Protein AF-A0A533TAK9-F1 (afdb_monomer_lite)

Foldseek 3Di:
DLCFPCNLCLVVLQVVLVVLVLLLVQQPADDDPPDPPPDDHHPVDDPVVSVVSVVSSLVSVLSSQLVVLVRCVVSVNDNPVSSVVSNVVSVVVSVVVVVVVVVVVVVPDDPDDDPDPDPDDPPPPDDDDDDDDDDDDDDDDDDDD

Sequence (145 aa):
MSGGHFDYKESYLGYIAEQLEQDIENNDVEYEDSKPYDTPYGYQHTAETMKFMKIMVDELYKLKEILREYDYPVSGDTSEEDFLDSARVTVREYRGETMLKRLRIHNFKGWRDTGTIRMVHWQEFLPRFRRGNLLKHFTLKLGVA

pLDDT: mean 73.06, std 24.62, range [29.27, 97.25]

Structure (mmCIF, N/CA/C/O backbone):
data_AF-A0A533TAK9-F1
#
_entry.id   AF-A0A533TAK9-F1
#
loop_
_atom_site.group_PDB
_atom_site.id
_atom_site.type_symbol
_atom_site.label_atom_id
_atom_site.label_alt_id
_atom_site.label_comp_id
_atom_site.label_asym_id
_atom_site.label_entity_id
_atom_site.label_seq_id
_atom_site.pdbx_PDB_ins_code
_atom_site.Cartn_x
_atom_site.Cartn_y
_atom_site.Cartn_z
_atom_site.occupancy
_atom_site.B_iso_or_equiv
_atom_site.auth_seq_id
_atom_site.auth_comp_id
_atom_site.auth_asym_id
_atom_site.auth_atom_id
_atom_site.pdbx_PDB_model_num
ATOM 1 N N . MET A 1 1 ? -24.712 12.637 4.492 1.00 47.75 1 MET A N 1
ATOM 2 C CA . MET A 1 1 ? -23.672 11.656 4.137 1.00 47.75 1 MET A CA 1
ATOM 3 C C . MET A 1 1 ? -22.469 12.037 4.975 1.00 47.75 1 MET A C 1
ATOM 5 O O . MET A 1 1 ? -21.973 13.138 4.768 1.00 47.75 1 MET A O 1
ATOM 9 N N . SER A 1 2 ? -22.132 11.268 6.016 1.00 50.88 2 SER A N 1
ATOM 10 C CA . SER A 1 2 ? -20.909 11.527 6.785 1.00 50.88 2 SER A CA 1
ATOM 11 C C . SER A 1 2 ? -19.737 11.296 5.834 1.00 50.88 2 SER A C 1
ATOM 13 O O . SER A 1 2 ? -19.594 10.219 5.266 1.00 50.88 2 SER A O 1
ATOM 15 N N . GLY A 1 3 ? -18.981 12.355 5.554 1.00 58.97 3 GLY A N 1
ATOM 16 C CA . GLY A 1 3 ? -17.880 12.351 4.588 1.00 58.97 3 GLY A CA 1
ATOM 17 C C . GLY A 1 3 ? -16.590 11.764 5.152 1.00 58.97 3 GLY A C 1
ATOM 18 O O . GLY A 1 3 ? -15.526 12.254 4.801 1.00 58.97 3 GLY A O 1
ATOM 19 N N . GLY A 1 4 ? -16.693 10.790 6.059 1.00 69.50 4 GLY A N 1
ATOM 20 C CA . GLY A 1 4 ? -15.580 10.264 6.844 1.00 69.50 4 GLY A CA 1
ATOM 21 C C . GLY A 1 4 ? -14.787 11.327 7.618 1.00 69.50 4 GLY A C 1
ATOM 22 O O . GLY A 1 4 ? -14.917 12.535 7.417 1.00 69.50 4 GLY A O 1
ATOM 23 N N . HIS A 1 5 ? -13.933 10.900 8.534 1.00 83.50 5 HIS A N 1
ATOM 24 C CA . HIS A 1 5 ? -12.930 11.770 9.147 1.00 83.50 5 HIS A CA 1
ATOM 25 C C . HIS A 1 5 ? -11.812 12.118 8.154 1.00 83.50 5 HIS A C 1
ATOM 27 O O . HIS A 1 5 ? -11.328 13.254 8.127 1.00 83.50 5 HIS A O 1
ATOM 33 N N . PHE A 1 6 ? -11.419 11.158 7.317 1.00 83.44 6 PHE A N 1
ATOM 34 C CA . PHE A 1 6 ? -10.336 11.324 6.350 1.00 83.44 6 PHE A CA 1
ATOM 35 C C . PHE A 1 6 ? -10.772 11.788 4.960 1.00 83.44 6 PHE A C 1
ATOM 37 O O . PHE A 1 6 ? -9.89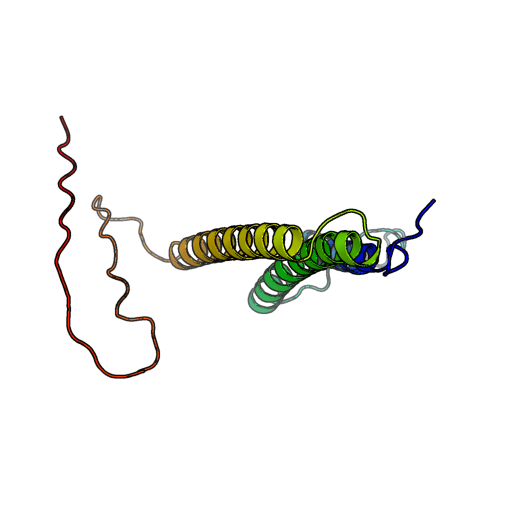7 11.958 4.111 1.00 83.44 6 PHE A O 1
ATOM 44 N N . ASP A 1 7 ? -12.064 12.025 4.704 1.00 85.88 7 ASP A N 1
ATOM 45 C CA . ASP A 1 7 ? -12.565 12.387 3.365 1.00 85.88 7 ASP A CA 1
ATOM 46 C C . ASP A 1 7 ? -12.092 11.390 2.290 1.00 85.88 7 ASP A C 1
ATOM 48 O O . ASP A 1 7 ? -11.600 11.756 1.223 1.00 85.88 7 ASP A O 1
ATOM 52 N N . TYR A 1 8 ? -12.143 10.099 2.637 1.00 81.06 8 TYR A N 1
ATOM 53 C CA . TYR A 1 8 ? -11.702 8.972 1.813 1.00 81.06 8 TYR A CA 1
ATOM 54 C C . TYR A 1 8 ? -10.224 9.005 1.382 1.00 81.06 8 TYR A C 1
ATOM 56 O O . TYR A 1 8 ? -9.823 8.275 0.469 1.00 81.06 8 TYR A O 1
ATOM 64 N N . LYS A 1 9 ? -9.373 9.836 1.999 1.00 89.94 9 LYS A N 1
ATOM 65 C CA . LYS A 1 9 ? -7.954 9.977 1.619 1.00 89.94 9 LYS A CA 1
ATOM 66 C C . LYS A 1 9 ? -7.128 8.718 1.863 1.00 89.94 9 LYS A C 1
ATOM 68 O O . LYS A 1 9 ? -6.102 8.538 1.211 1.00 89.94 9 LYS A O 1
ATOM 73 N N . GLU A 1 10 ? -7.567 7.817 2.735 1.00 90.69 10 GLU A N 1
ATOM 74 C CA . GLU A 1 10 ? -6.964 6.494 2.915 1.00 90.69 10 GLU A CA 1
ATOM 75 C C . GLU A 1 10 ? -6.993 5.660 1.624 1.00 90.69 10 GLU A C 1
ATOM 77 O O . GLU A 1 10 ? -6.109 4.831 1.404 1.00 90.69 10 GLU A O 1
ATOM 82 N N . SER A 1 11 ? -7.936 5.927 0.712 1.00 90.94 11 SER A N 1
ATOM 83 C CA . SER A 1 11 ? -7.972 5.296 -0.614 1.00 90.94 11 SER A CA 1
ATOM 84 C C . SER A 1 11 ? -6.720 5.579 -1.452 1.00 90.94 11 SER A C 1
ATOM 86 O O . SER A 1 11 ? -6.307 4.713 -2.226 1.00 90.94 11 SER A O 1
ATOM 88 N N . TYR A 1 12 ? -6.055 6.723 -1.239 1.00 95.56 12 TYR A N 1
ATOM 89 C CA . TYR A 1 12 ? -4.834 7.099 -1.956 1.00 95.56 12 TYR A CA 1
ATOM 90 C C . TYR A 1 12 ? -3.668 6.146 -1.663 1.00 95.56 12 TYR A C 1
ATOM 92 O O . TYR A 1 12 ? -2.821 5.920 -2.522 1.00 95.56 12 TYR A O 1
ATOM 100 N N . LEU A 1 13 ? -3.646 5.519 -0.481 1.00 96.06 13 LEU A N 1
ATOM 101 C CA . LEU A 1 13 ? -2.669 4.474 -0.165 1.00 96.06 13 LEU A CA 1
ATOM 102 C C . LEU A 1 13 ? -2.854 3.243 -1.059 1.00 96.06 13 LEU A C 1
ATOM 104 O O . LEU A 1 13 ? -1.870 2.661 -1.504 1.00 96.06 13 LEU A O 1
ATOM 108 N N . GLY A 1 14 ? -4.107 2.883 -1.359 1.00 95.19 14 GLY A N 1
ATOM 109 C CA . GLY A 1 14 ? -4.424 1.815 -2.309 1.00 95.19 14 GLY A CA 1
ATOM 110 C C . GLY A 1 14 ? -3.985 2.172 -3.726 1.00 95.19 14 GLY A C 1
ATOM 111 O O . GLY A 1 14 ? -3.328 1.371 -4.369 1.00 95.19 14 GLY A O 1
ATOM 112 N N . TYR A 1 15 ? -4.241 3.405 -4.165 1.00 96.69 15 TYR A N 1
ATOM 113 C CA . TYR A 1 15 ? -3.792 3.887 -5.475 1.00 96.69 15 TYR A CA 1
ATOM 114 C C . TYR A 1 15 ? -2.261 3.843 -5.645 1.00 96.69 15 TYR A C 1
ATOM 116 O O . TYR A 1 15 ? -1.756 3.507 -6.715 1.00 96.69 15 TYR A O 1
ATOM 124 N N . ILE A 1 16 ? -1.499 4.163 -4.592 1.00 97.25 16 ILE A N 1
ATOM 125 C CA . ILE A 1 16 ? -0.035 4.011 -4.608 1.00 97.25 16 ILE A CA 1
ATOM 126 C C . ILE A 1 16 ? 0.354 2.527 -4.665 1.00 97.25 16 ILE A C 1
ATOM 128 O O . ILE A 1 16 ? 1.267 2.169 -5.405 1.00 97.25 16 ILE A O 1
ATOM 132 N N . ALA A 1 17 ? -0.315 1.668 -3.891 1.00 96.50 17 ALA A N 1
ATOM 133 C CA . ALA A 1 17 ? -0.042 0.232 -3.887 1.00 96.50 17 ALA A CA 1
ATOM 134 C C . ALA A 1 17 ? -0.279 -0.391 -5.273 1.00 96.50 17 ALA A C 1
ATOM 136 O O . ALA A 1 17 ? 0.590 -1.104 -5.763 1.00 96.50 17 ALA A O 1
ATOM 137 N N . GLU A 1 18 ? -1.381 -0.038 -5.936 1.00 96.88 18 GLU A N 1
ATOM 138 C CA . GLU A 1 18 ? -1.716 -0.482 -7.294 1.00 96.88 18 GLU A CA 1
ATOM 139 C C . GLU A 1 18 ? -0.653 -0.061 -8.321 1.00 96.88 18 GLU A C 1
ATOM 141 O O . GLU A 1 18 ? -0.253 -0.866 -9.159 1.00 96.88 18 GLU A O 1
ATOM 146 N N . GLN A 1 19 ? -0.134 1.171 -8.241 1.00 95.81 19 GLN A N 1
ATOM 147 C CA . GLN A 1 19 ? 0.973 1.605 -9.106 1.00 95.81 19 GLN A CA 1
ATOM 148 C C . GLN A 1 19 ? 2.247 0.793 -8.860 1.00 95.81 19 GLN A C 1
ATOM 150 O O . GLN A 1 19 ? 2.884 0.345 -9.807 1.00 95.81 19 GLN A O 1
ATOM 155 N N . LEU A 1 20 ? 2.599 0.540 -7.597 1.00 95.88 20 LEU A N 1
ATOM 156 C CA . LEU A 1 20 ? 3.756 -0.296 -7.274 1.00 95.88 20 LEU A CA 1
ATOM 157 C C . LEU A 1 20 ? 3.575 -1.742 -7.756 1.00 95.88 20 LEU A C 1
ATOM 159 O O . LEU A 1 20 ? 4.549 -2.373 -8.162 1.00 95.88 20 LEU A O 1
ATOM 163 N N . GLU A 1 21 ? 2.355 -2.282 -7.715 1.00 96.81 21 GLU A N 1
ATOM 164 C CA . GLU A 1 21 ? 2.036 -3.599 -8.276 1.00 96.81 21 GLU A CA 1
ATOM 165 C C . GLU A 1 21 ? 2.223 -3.623 -9.795 1.00 96.81 21 GLU A C 1
ATOM 167 O O . GLU A 1 21 ? 2.826 -4.567 -10.304 1.00 96.81 21 GLU A O 1
ATOM 172 N N . GLN A 1 22 ? 1.800 -2.571 -10.500 1.00 95.06 22 GLN A N 1
ATOM 173 C CA . GLN A 1 22 ? 2.038 -2.419 -11.939 1.00 95.06 22 GLN A CA 1
ATOM 174 C C . GLN A 1 22 ? 3.531 -2.306 -12.262 1.00 95.06 22 GLN A C 1
ATOM 176 O O . GLN A 1 22 ? 4.003 -2.968 -13.186 1.00 95.06 22 GLN A O 1
ATOM 181 N N . ASP A 1 23 ? 4.292 -1.532 -11.487 1.00 94.88 23 ASP A N 1
ATOM 182 C CA . ASP A 1 23 ? 5.747 -1.435 -11.641 1.00 94.88 23 ASP A CA 1
ATOM 183 C C . ASP A 1 23 ? 6.417 -2.798 -11.412 1.00 94.88 23 ASP A C 1
ATOM 185 O O . ASP A 1 23 ? 7.361 -3.167 -12.112 1.00 94.88 23 ASP A O 1
ATOM 189 N N . ILE A 1 24 ? 5.910 -3.577 -10.448 1.00 95.06 24 ILE A N 1
ATOM 190 C CA . ILE A 1 24 ? 6.380 -4.935 -10.167 1.00 95.06 24 ILE A CA 1
ATOM 191 C C . ILE A 1 24 ? 6.053 -5.894 -11.320 1.00 95.06 24 ILE A C 1
ATOM 193 O O . ILE A 1 24 ? 6.892 -6.714 -11.692 1.00 95.06 24 ILE A O 1
ATOM 197 N N . GLU A 1 25 ? 4.832 -5.848 -11.846 1.00 95.25 25 GLU A N 1
ATOM 198 C CA . GLU A 1 25 ? 4.375 -6.731 -12.922 1.00 95.25 25 GLU A CA 1
ATOM 199 C C . GLU A 1 25 ? 5.138 -6.462 -14.221 1.00 95.25 25 GLU A C 1
ATOM 201 O O . GLU A 1 25 ? 5.560 -7.397 -14.902 1.00 95.25 25 GLU A O 1
ATOM 206 N N . ASN A 1 26 ? 5.385 -5.187 -14.517 1.00 95.06 26 ASN A N 1
ATOM 207 C CA . ASN A 1 26 ? 6.019 -4.761 -15.757 1.00 95.06 26 ASN A CA 1
ATOM 208 C C . ASN A 1 26 ? 7.543 -4.646 -15.664 1.00 95.06 26 ASN A C 1
ATOM 210 O O . ASN A 1 26 ? 8.163 -4.311 -16.664 1.00 95.06 26 ASN A O 1
ATOM 214 N N . ASN A 1 27 ? 8.173 -4.929 -14.517 1.00 95.75 27 ASN A N 1
ATOM 215 C CA . ASN A 1 27 ? 9.598 -4.658 -14.272 1.00 95.75 27 ASN A CA 1
ATOM 216 C C . ASN A 1 27 ? 10.558 -5.189 -15.351 1.00 95.75 27 ASN A C 1
ATOM 218 O O . ASN A 1 27 ? 11.574 -4.553 -15.637 1.00 95.75 27 ASN A O 1
ATOM 222 N N . ASP A 1 28 ? 10.223 -6.336 -15.941 1.00 93.00 28 ASP A N 1
ATOM 223 C CA . ASP A 1 28 ? 11.044 -7.020 -16.944 1.00 93.00 28 ASP A CA 1
ATOM 224 C C . ASP A 1 28 ? 10.698 -6.605 -18.390 1.00 93.00 28 ASP A C 1
ATOM 226 O O . ASP A 1 28 ? 11.299 -7.100 -19.343 1.00 93.00 28 ASP A O 1
ATOM 230 N N . VAL A 1 29 ? 9.739 -5.693 -18.574 1.00 93.06 29 VAL A N 1
ATOM 231 C CA . VAL A 1 29 ? 9.369 -5.129 -19.875 1.00 93.06 29 VAL A CA 1
ATOM 232 C C . VAL A 1 29 ? 10.325 -3.988 -20.203 1.00 93.06 29 VAL A C 1
ATOM 234 O O . VAL A 1 29 ? 10.343 -2.968 -19.518 1.00 93.06 29 VAL A O 1
ATOM 237 N N . GLU A 1 30 ? 11.141 -4.152 -21.240 1.00 90.75 30 GLU A N 1
ATOM 238 C CA . GLU A 1 30 ? 12.049 -3.097 -21.693 1.00 90.75 30 GLU A CA 1
ATOM 239 C C . GLU A 1 30 ? 11.288 -1.926 -22.325 1.00 90.75 30 GLU A C 1
ATOM 241 O O . GLU A 1 30 ? 10.257 -2.099 -22.981 1.00 90.75 30 GLU A O 1
ATOM 246 N N . TYR A 1 31 ? 11.825 -0.720 -22.138 1.00 88.25 31 TYR A N 1
ATOM 247 C CA . TYR A 1 31 ? 11.323 0.462 -22.824 1.00 88.25 31 TYR A CA 1
ATOM 248 C C . TYR A 1 31 ? 11.645 0.387 -24.322 1.00 88.25 31 TYR A C 1
ATOM 250 O O . TYR A 1 31 ? 12.799 0.208 -24.714 1.00 88.25 31 TYR A O 1
ATOM 258 N N . GLU A 1 32 ? 10.629 0.592 -25.159 1.00 89.56 32 GLU A N 1
ATOM 259 C CA . GLU A 1 32 ? 10.762 0.647 -26.614 1.00 89.56 32 GLU A CA 1
ATOM 260 C C . GLU A 1 32 ? 10.155 1.947 -27.151 1.00 89.56 32 GLU A C 1
ATOM 262 O O . GLU A 1 32 ? 8.941 2.129 -27.139 1.00 89.56 32 GLU A O 1
ATOM 267 N N . ASP A 1 33 ? 11.004 2.828 -27.686 1.00 86.88 33 ASP A N 1
ATOM 268 C CA . ASP A 1 33 ? 10.620 4.172 -28.152 1.00 86.88 33 ASP A CA 1
ATOM 269 C C . ASP A 1 33 ? 9.656 4.169 -29.356 1.00 86.88 33 ASP A C 1
ATOM 271 O O . ASP A 1 33 ? 8.980 5.151 -29.645 1.00 86.88 33 ASP A O 1
ATOM 275 N N . SER A 1 34 ? 9.586 3.050 -30.082 1.00 90.50 34 SER A N 1
ATOM 276 C CA . SER A 1 34 ? 8.686 2.864 -31.224 1.00 90.50 34 SER A CA 1
ATOM 277 C C . SER A 1 34 ? 7.255 2.500 -30.822 1.00 90.50 34 SER A C 1
ATOM 279 O O . SER A 1 34 ? 6.370 2.474 -31.685 1.00 90.50 34 SER A O 1
ATOM 281 N N . LYS A 1 35 ? 7.019 2.178 -29.546 1.00 87.50 35 LYS A N 1
ATOM 282 C CA . LYS A 1 35 ? 5.701 1.805 -29.038 1.00 87.50 35 LYS A CA 1
ATOM 283 C C . LYS A 1 35 ? 4.894 3.046 -28.623 1.00 87.50 35 LYS A C 1
ATOM 285 O O . LYS A 1 35 ? 5.466 4.100 -28.350 1.00 87.50 35 LYS A O 1
ATOM 290 N N . PRO A 1 36 ? 3.553 2.951 -28.591 1.00 90.31 36 PRO A N 1
ATOM 291 C CA . PRO A 1 36 ? 2.701 4.006 -28.049 1.00 90.31 36 PRO A CA 1
ATOM 292 C C . PRO A 1 36 ? 3.129 4.439 -26.640 1.00 90.31 36 PRO A C 1
ATOM 294 O O . PRO A 1 36 ? 3.554 3.603 -25.845 1.00 90.31 36 PRO A O 1
ATOM 297 N N . TYR A 1 37 ? 2.980 5.728 -26.318 1.00 80.69 37 TYR A N 1
ATOM 298 C CA . TYR A 1 37 ? 3.385 6.300 -25.022 1.00 80.69 37 TYR A CA 1
ATOM 299 C C . TYR A 1 37 ? 2.684 5.652 -23.813 1.00 80.69 37 TYR A C 1
ATOM 301 O O . TYR A 1 37 ? 3.206 5.668 -22.705 1.00 80.69 37 TYR A O 1
ATOM 309 N N . ASP A 1 38 ? 1.503 5.075 -24.019 1.00 85.94 38 ASP A N 1
ATOM 310 C CA . ASP A 1 38 ? 0.721 4.342 -23.021 1.00 85.94 38 ASP A CA 1
ATOM 311 C C . ASP A 1 38 ? 1.125 2.865 -22.887 1.00 85.94 38 ASP A C 1
ATOM 313 O O . ASP A 1 38 ? 0.510 2.126 -22.120 1.00 85.94 38 ASP A O 1
ATOM 317 N N . THR A 1 39 ? 2.158 2.419 -23.607 1.00 87.12 39 THR A N 1
ATOM 318 C CA . THR A 1 39 ? 2.680 1.058 -23.465 1.00 87.12 39 THR A CA 1
ATOM 319 C C . THR A 1 39 ? 3.367 0.918 -22.106 1.00 87.12 39 THR A C 1
ATOM 321 O O . THR A 1 39 ? 4.323 1.651 -21.837 1.00 87.12 39 THR A O 1
ATOM 324 N N . PRO A 1 40 ? 2.951 -0.046 -21.265 1.00 86.19 40 PRO A N 1
ATOM 325 C CA . PRO A 1 40 ? 3.644 -0.333 -20.019 1.00 86.19 40 PRO A CA 1
ATOM 326 C C . PRO A 1 40 ? 5.107 -0.705 -20.272 1.00 86.19 40 PRO A C 1
ATOM 328 O O . PRO A 1 40 ? 5.412 -1.491 -21.171 1.00 86.19 40 PRO A O 1
ATOM 331 N N . TYR A 1 41 ? 6.000 -0.163 -19.452 1.00 88.44 41 TYR A N 1
ATOM 332 C CA . TYR A 1 41 ? 7.406 -0.542 -19.399 1.00 88.44 41 TYR A CA 1
ATOM 333 C C . TYR A 1 41 ? 7.845 -0.630 -17.937 1.00 88.44 41 TYR A C 1
ATOM 335 O O . TYR A 1 41 ? 7.265 0.003 -17.055 1.00 88.44 41 TYR A O 1
ATOM 343 N N . GLY A 1 42 ? 8.856 -1.448 -17.680 1.00 89.56 42 GLY A N 1
ATOM 344 C CA . GLY A 1 42 ? 9.448 -1.624 -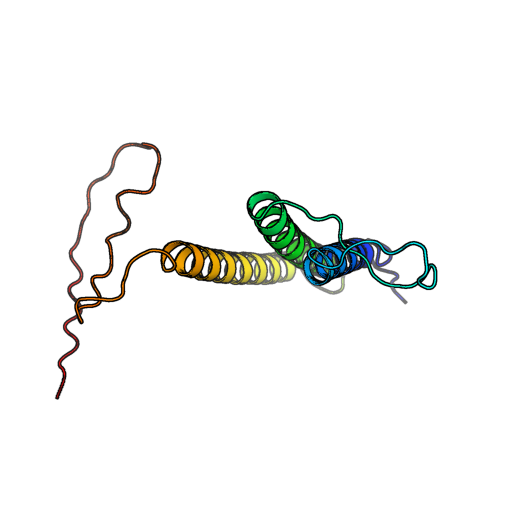16.365 1.00 89.56 42 GLY A CA 1
ATOM 345 C C . GLY A 1 42 ? 10.647 -0.724 -16.134 1.00 89.56 42 GLY A C 1
ATOM 346 O O . GLY A 1 42 ? 11.235 -0.180 -17.067 1.00 89.56 42 GLY A O 1
ATOM 347 N N . TYR A 1 43 ? 11.068 -0.643 -14.877 1.00 90.94 43 TYR A N 1
ATOM 348 C CA . TYR A 1 43 ? 12.272 0.084 -14.466 1.00 90.94 43 TYR A CA 1
ATOM 349 C C . TYR A 1 43 ? 13.494 -0.824 -14.256 1.00 90.94 43 TYR A C 1
ATOM 351 O O . TYR A 1 43 ? 14.517 -0.367 -13.741 1.00 90.94 43 TYR A O 1
AT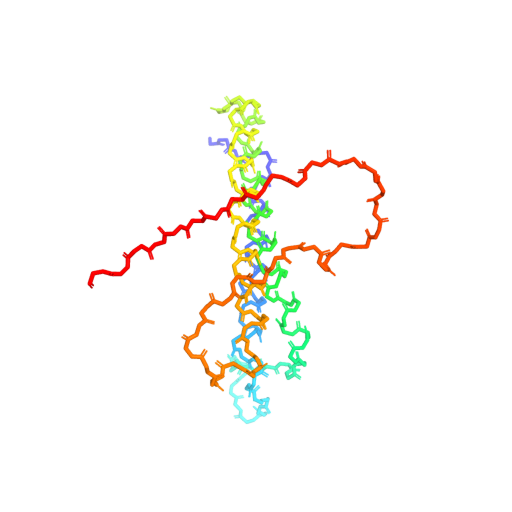OM 359 N N . GLN A 1 44 ? 13.381 -2.116 -14.598 1.00 94.38 44 GLN A N 1
ATOM 360 C CA . GLN A 1 44 ? 14.441 -3.126 -14.481 1.00 94.38 44 GLN A CA 1
ATOM 361 C C . GLN A 1 44 ? 15.128 -3.112 -13.105 1.00 94.38 44 GLN A C 1
ATOM 363 O O . GLN A 1 44 ? 16.351 -3.219 -12.965 1.00 94.38 44 GLN A O 1
ATOM 368 N N . HIS A 1 45 ? 14.328 -2.967 -12.052 1.00 94.38 45 HIS A N 1
ATOM 369 C CA . HIS A 1 45 ? 14.782 -3.009 -10.677 1.00 94.38 45 HIS A CA 1
ATOM 370 C C . HIS A 1 45 ? 15.387 -4.368 -10.321 1.00 94.38 45 HIS A C 1
ATOM 372 O O . HIS A 1 45 ? 15.012 -5.422 -10.838 1.00 94.38 45 HIS A O 1
ATOM 378 N N . THR A 1 46 ? 16.319 -4.346 -9.367 1.00 95.44 46 THR A N 1
ATOM 379 C CA . THR A 1 46 ? 16.940 -5.572 -8.858 1.00 95.44 46 THR A CA 1
ATOM 380 C C . THR A 1 46 ? 15.923 -6.445 -8.119 1.00 95.44 46 THR A C 1
ATOM 382 O O . THR A 1 46 ? 14.952 -5.951 -7.544 1.00 95.44 46 THR A O 1
ATOM 385 N N . ALA A 1 47 ? 16.194 -7.749 -8.023 1.00 93.19 47 ALA A N 1
ATOM 386 C CA . ALA A 1 47 ? 15.354 -8.669 -7.252 1.00 93.19 47 ALA A CA 1
ATOM 387 C C . ALA A 1 47 ? 15.190 -8.257 -5.773 1.00 93.19 47 ALA A C 1
ATOM 389 O O . ALA A 1 47 ? 14.155 -8.529 -5.162 1.00 93.19 47 ALA A O 1
ATOM 390 N N . GLU A 1 48 ? 16.197 -7.601 -5.186 1.00 92.88 48 GLU A N 1
ATOM 391 C CA . GLU A 1 48 ? 16.125 -7.081 -3.818 1.00 92.88 48 GLU A CA 1
ATOM 392 C C . GLU A 1 48 ? 15.169 -5.888 -3.717 1.00 92.88 48 GLU A C 1
ATOM 394 O O . GLU A 1 48 ? 14.295 -5.878 -2.847 1.00 92.88 48 GLU A O 1
ATOM 399 N N . THR A 1 49 ? 15.267 -4.936 -4.647 1.00 94.56 49 THR A N 1
ATOM 400 C CA . THR A 1 49 ? 14.346 -3.796 -4.751 1.00 94.56 49 THR A CA 1
ATOM 401 C C . THR A 1 49 ? 12.909 -4.276 -4.941 1.00 94.56 49 THR A C 1
ATOM 403 O O . THR A 1 49 ? 12.026 -3.896 -4.178 1.00 94.56 49 THR A O 1
ATOM 406 N N . MET A 1 50 ? 12.686 -5.203 -5.873 1.00 94.50 50 MET A N 1
ATOM 407 C CA . MET A 1 50 ? 11.376 -5.795 -6.162 1.00 94.50 50 MET A CA 1
ATOM 408 C C . MET A 1 50 ? 10.773 -6.507 -4.950 1.00 94.50 50 MET A C 1
ATOM 410 O O . MET A 1 50 ? 9.568 -6.449 -4.700 1.00 94.50 50 MET A O 1
ATOM 414 N N . LYS A 1 51 ? 11.610 -7.168 -4.146 1.00 91.19 51 LYS A N 1
ATOM 415 C CA . LYS A 1 51 ? 11.181 -7.774 -2.884 1.00 91.19 51 LYS A CA 1
ATOM 416 C C . LYS A 1 51 ? 10.742 -6.715 -1.875 1.00 91.19 51 LYS A C 1
ATOM 418 O O . LYS A 1 51 ? 9.762 -6.939 -1.170 1.00 91.19 51 LYS A O 1
ATOM 423 N N . PHE A 1 52 ? 11.453 -5.594 -1.788 1.00 93.19 52 PHE A N 1
ATOM 424 C CA . PHE A 1 52 ? 11.077 -4.501 -0.898 1.00 93.19 52 PHE A CA 1
ATOM 425 C C . PHE A 1 52 ? 9.793 -3.807 -1.362 1.00 93.19 52 PHE A C 1
ATOM 427 O O . PHE A 1 52 ? 8.915 -3.571 -0.540 1.00 93.19 52 PHE A O 1
ATOM 434 N N . MET A 1 53 ? 9.621 -3.586 -2.667 1.00 94.44 53 MET A N 1
ATOM 435 C CA . MET A 1 53 ? 8.379 -3.047 -3.232 1.00 94.44 53 MET A CA 1
ATOM 436 C C . MET A 1 53 ? 7.171 -3.918 -2.886 1.00 94.44 53 MET A C 1
ATOM 438 O O . MET A 1 53 ? 6.168 -3.392 -2.420 1.00 94.44 53 MET A O 1
ATOM 442 N N . LYS A 1 54 ? 7.288 -5.250 -2.980 1.00 93.00 54 LYS A N 1
ATOM 443 C CA . LYS A 1 54 ? 6.218 -6.172 -2.552 1.00 93.00 54 LYS A CA 1
ATOM 444 C C . LYS A 1 54 ? 5.858 -6.022 -1.070 1.00 93.00 54 LYS A C 1
ATOM 446 O O . LYS A 1 54 ? 4.694 -6.126 -0.713 1.00 93.00 54 LYS A O 1
ATOM 451 N N . ILE A 1 55 ? 6.846 -5.764 -0.209 1.00 92.50 55 ILE A N 1
ATOM 452 C CA . ILE A 1 55 ? 6.599 -5.480 1.214 1.00 92.50 55 ILE A CA 1
ATOM 453 C C . ILE A 1 55 ? 5.889 -4.130 1.375 1.00 92.50 55 ILE A C 1
ATOM 455 O O . ILE A 1 55 ? 4.981 -4.023 2.192 1.00 92.50 55 ILE A O 1
ATOM 459 N N . MET A 1 56 ? 6.283 -3.107 0.610 1.00 94.69 56 MET A N 1
ATOM 460 C CA . MET A 1 56 ? 5.629 -1.795 0.653 1.00 94.69 56 MET A CA 1
ATOM 461 C C . MET A 1 56 ? 4.160 -1.878 0.232 1.00 94.69 56 MET A C 1
ATOM 463 O O . MET A 1 56 ? 3.323 -1.307 0.920 1.00 94.69 56 MET A O 1
ATOM 467 N N . VAL A 1 57 ? 3.846 -2.618 -0.836 1.00 95.19 57 VAL A N 1
ATOM 468 C CA . VAL A 1 57 ? 2.467 -2.883 -1.284 1.00 95.19 57 VAL A CA 1
ATOM 469 C C . VAL A 1 57 ? 1.632 -3.476 -0.145 1.00 95.19 57 VAL A C 1
ATOM 471 O O . VAL A 1 57 ? 0.593 -2.919 0.207 1.00 95.19 57 VAL A O 1
ATOM 474 N N . ASP A 1 58 ? 2.122 -4.547 0.490 1.00 92.75 58 ASP A N 1
ATOM 475 C CA . ASP A 1 58 ? 1.429 -5.192 1.613 1.00 92.75 58 ASP A CA 1
ATOM 476 C C . ASP A 1 58 ? 1.194 -4.204 2.783 1.00 92.75 58 ASP A C 1
ATOM 478 O O . ASP A 1 58 ? 0.104 -4.145 3.351 1.00 92.75 58 ASP A O 1
ATOM 482 N N . GLU A 1 59 ? 2.197 -3.396 3.152 1.00 93.25 59 GLU A N 1
ATOM 483 C CA . GLU A 1 59 ? 2.067 -2.427 4.253 1.00 93.25 59 GLU A CA 1
ATOM 484 C C . GLU A 1 59 ? 1.138 -1.248 3.911 1.00 93.25 59 GLU A C 1
ATOM 486 O O . GLU A 1 59 ? 0.453 -0.741 4.802 1.00 93.25 59 GLU A O 1
ATOM 491 N N . LEU A 1 60 ? 1.064 -0.826 2.644 1.00 95.44 60 LEU A N 1
ATOM 492 C CA . LEU A 1 60 ? 0.142 0.219 2.188 1.00 95.44 60 LEU A CA 1
ATOM 493 C C . LEU A 1 60 ? -1.317 -0.238 2.276 1.00 95.44 60 LEU A C 1
ATOM 495 O O . LEU A 1 60 ? -2.146 0.496 2.817 1.00 95.44 60 LEU A O 1
ATOM 499 N N . TYR A 1 61 ? -1.630 -1.451 1.809 1.00 95.00 61 TYR A N 1
ATOM 500 C CA . TYR A 1 61 ? -2.985 -2.004 1.915 1.00 95.00 61 TYR A CA 1
ATOM 501 C C . TYR A 1 61 ? -3.407 -2.207 3.369 1.00 95.00 61 TYR A C 1
ATOM 503 O O . TYR A 1 61 ? -4.493 -1.785 3.767 1.00 95.00 61 TYR A O 1
ATOM 511 N N . LYS A 1 62 ? -2.512 -2.743 4.199 1.00 94.25 62 LYS A N 1
ATOM 512 C CA . LYS A 1 62 ? -2.736 -2.868 5.640 1.00 94.25 62 LYS A CA 1
ATOM 513 C C . LYS A 1 62 ? -3.015 -1.521 6.306 1.00 94.25 62 LYS A C 1
ATOM 515 O O . LYS A 1 62 ? -3.928 -1.413 7.122 1.00 94.25 62 LYS A O 1
ATOM 520 N N . LEU A 1 63 ? -2.227 -0.490 5.994 1.00 94.88 63 LEU A N 1
ATOM 521 C CA . LEU A 1 63 ? -2.424 0.839 6.572 1.00 94.88 63 LEU A CA 1
ATOM 522 C C . LEU A 1 63 ? -3.749 1.458 6.110 1.00 94.88 63 LEU A C 1
ATOM 524 O O . LEU A 1 63 ? -4.458 2.027 6.936 1.00 94.88 63 LEU A O 1
ATOM 528 N N . LYS A 1 64 ? -4.105 1.304 4.829 1.00 94.50 64 LYS A N 1
ATOM 529 C CA . LYS A 1 64 ? -5.406 1.718 4.282 1.00 94.50 64 LYS A CA 1
ATOM 530 C C . LYS A 1 64 ? -6.562 1.115 5.077 1.00 94.50 64 LYS A C 1
ATOM 532 O O . LYS A 1 64 ? -7.469 1.843 5.468 1.00 94.50 64 LYS A O 1
ATOM 537 N N . GLU A 1 65 ? -6.525 -0.189 5.335 1.00 92.75 65 GLU A N 1
ATOM 538 C CA . GLU A 1 65 ? -7.573 -0.873 6.098 1.00 92.75 65 GLU A CA 1
ATOM 539 C C . GLU A 1 65 ? -7.657 -0.365 7.537 1.00 92.75 65 GLU A C 1
ATOM 541 O O . GLU A 1 65 ? -8.738 0.004 7.982 1.00 92.75 65 GLU A O 1
ATOM 546 N N . ILE A 1 66 ? -6.526 -0.258 8.240 1.00 93.88 66 ILE A N 1
ATOM 547 C CA . ILE A 1 66 ? -6.503 0.236 9.626 1.00 93.88 66 ILE A CA 1
ATOM 548 C C . ILE A 1 66 ? -7.048 1.669 9.718 1.00 93.88 66 ILE A C 1
ATOM 550 O O . ILE A 1 66 ? -7.796 1.979 10.643 1.00 93.88 66 ILE A O 1
ATOM 554 N N . LEU A 1 67 ? -6.689 2.545 8.773 1.00 93.50 67 LEU A N 1
ATOM 555 C CA . LEU A 1 67 ? -7.184 3.923 8.752 1.00 93.50 67 LEU A CA 1
ATOM 556 C C . LEU A 1 67 ? -8.683 3.993 8.453 1.00 93.50 67 LEU A C 1
ATOM 558 O O . LEU A 1 67 ? -9.373 4.793 9.077 1.00 93.50 67 LEU A O 1
ATOM 562 N N . ARG A 1 68 ? -9.199 3.129 7.572 1.00 90.56 68 ARG A N 1
ATOM 563 C CA . ARG A 1 68 ? -10.642 3.019 7.329 1.00 90.56 68 ARG A CA 1
ATOM 564 C C . ARG A 1 68 ? -11.395 2.597 8.592 1.00 90.56 68 ARG A C 1
ATOM 566 O O . ARG A 1 68 ? -12.415 3.189 8.908 1.00 90.56 68 ARG A O 1
ATOM 573 N N . GLU A 1 69 ? -10.885 1.616 9.334 1.00 91.44 69 GLU A N 1
ATOM 574 C CA . GLU A 1 69 ? -11.519 1.178 10.587 1.00 91.44 69 GLU A CA 1
ATOM 575 C C . GLU A 1 69 ? -11.468 2.258 11.680 1.00 91.44 69 GLU A C 1
ATOM 577 O O . GLU A 1 69 ? -12.366 2.329 12.513 1.00 91.44 69 GLU A O 1
ATOM 582 N N . TYR A 1 70 ? -10.442 3.116 11.681 1.00 91.81 70 TYR A N 1
ATOM 583 C CA . TYR A 1 70 ? -10.362 4.270 12.586 1.00 91.81 70 TYR A CA 1
ATOM 584 C C . TYR A 1 70 ? -11.357 5.386 12.225 1.00 91.81 70 TYR A C 1
ATOM 586 O O . TYR A 1 70 ? -11.760 6.162 13.089 1.00 91.81 70 TYR A O 1
ATOM 594 N N . ASP A 1 71 ? -11.779 5.474 10.967 1.00 89.94 71 ASP A N 1
ATOM 595 C CA . ASP A 1 71 ? -12.708 6.502 10.495 1.00 89.94 71 ASP A CA 1
ATOM 596 C C . ASP A 1 71 ? -14.108 6.369 11.130 1.00 89.94 71 ASP A C 1
ATOM 598 O O . ASP A 1 71 ? -14.754 7.370 11.461 1.00 89.94 71 ASP A O 1
ATOM 602 N N . TYR A 1 72 ? -14.546 5.130 11.373 1.00 87.81 72 TYR A N 1
ATOM 603 C CA . TYR A 1 72 ? -15.852 4.810 11.955 1.00 87.81 72 TYR A CA 1
ATOM 604 C C . TYR A 1 72 ? -16.062 5.327 13.387 1.00 87.81 72 TYR A C 1
ATOM 606 O O . TYR A 1 72 ? -17.066 6.014 13.608 1.00 87.81 72 TYR A O 1
ATOM 614 N N . PRO A 1 73 ? -15.164 5.090 14.369 1.00 90.19 73 PRO A N 1
ATOM 615 C CA . PRO A 1 73 ? -15.359 5.624 15.713 1.00 90.19 73 PRO A CA 1
ATOM 616 C C . PRO A 1 73 ? -15.300 7.151 15.748 1.00 90.19 73 PRO A C 1
ATOM 618 O O . PRO A 1 73 ? -16.039 7.773 16.508 1.00 90.19 73 PRO A O 1
ATOM 621 N N . VAL A 1 74 ? -14.486 7.781 14.894 1.00 87.19 74 VAL A N 1
ATOM 622 C CA . VAL A 1 74 ? -14.439 9.249 14.807 1.00 87.19 74 VAL A CA 1
ATOM 623 C C . VAL A 1 74 ? -15.741 9.818 14.241 1.00 87.19 74 VAL A C 1
ATOM 625 O O . VAL A 1 74 ? -16.193 10.879 14.674 1.00 87.19 74 VAL A O 1
ATOM 628 N N . SER A 1 75 ? -16.372 9.098 13.315 1.00 85.81 75 SER A N 1
ATOM 629 C CA . SER A 1 75 ? -17.682 9.447 12.759 1.00 85.81 75 SER A CA 1
ATOM 630 C C . SER A 1 75 ? -18.850 9.123 13.704 1.00 85.81 75 SER A C 1
ATOM 632 O O . SER A 1 75 ? -19.976 9.547 13.446 1.00 85.81 75 SER A O 1
ATOM 634 N N . GLY A 1 76 ? -18.587 8.426 14.817 1.00 85.62 76 GLY A N 1
ATOM 635 C CA . GLY A 1 76 ? -19.593 7.981 15.782 1.00 85.62 76 GLY A CA 1
ATOM 636 C C . GLY A 1 76 ? -20.373 6.734 15.351 1.00 85.62 76 GLY A C 1
ATOM 637 O O . GLY A 1 76 ? -21.388 6.424 15.973 1.00 85.62 76 GLY A O 1
ATOM 638 N N . ASP A 1 77 ? -19.919 6.033 14.307 1.00 85.88 77 ASP A N 1
ATOM 639 C CA . ASP A 1 77 ? -20.579 4.838 13.763 1.00 85.88 77 ASP A CA 1
ATOM 640 C C . ASP A 1 77 ? -20.255 3.572 14.579 1.00 85.88 77 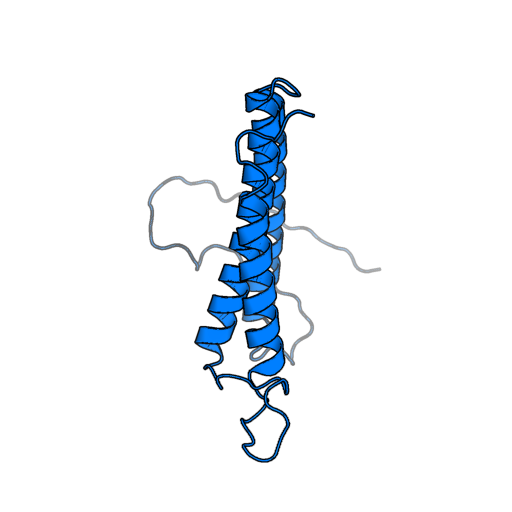ASP A C 1
ATOM 642 O O . ASP A 1 77 ? -21.069 2.650 14.652 1.00 85.88 77 ASP A O 1
ATOM 646 N N . THR A 1 78 ? -19.082 3.531 15.217 1.00 89.38 78 THR A N 1
ATOM 647 C CA . THR A 1 78 ? -18.616 2.417 16.062 1.00 89.38 78 THR A CA 1
ATOM 648 C C . THR A 1 78 ? -17.929 2.926 17.332 1.00 89.38 78 THR A C 1
ATOM 650 O O . THR A 1 78 ? -17.760 4.130 17.529 1.00 89.38 78 THR A O 1
ATOM 653 N N . SER A 1 79 ? -17.524 2.017 18.221 1.00 92.25 79 SER A N 1
ATOM 654 C CA . SER A 1 79 ? -16.727 2.353 19.405 1.00 92.25 79 SER A CA 1
ATOM 655 C C . SER A 1 79 ? -15.215 2.266 19.147 1.00 92.25 79 SER A C 1
ATOM 657 O O . SER A 1 79 ? -14.757 1.665 18.173 1.00 92.25 79 SER A O 1
ATOM 659 N N . GLU A 1 80 ? -14.416 2.839 20.053 1.00 91.75 80 GLU A N 1
ATOM 660 C CA . GLU A 1 80 ? -12.955 2.655 20.058 1.00 91.75 80 GLU A CA 1
ATOM 661 C C . GLU A 1 80 ? -12.556 1.182 20.259 1.00 91.75 80 GLU A C 1
ATOM 663 O O . GLU A 1 80 ? -11.532 0.738 19.736 1.00 91.75 80 GLU A O 1
ATOM 668 N N . GLU A 1 81 ? -13.361 0.416 21.003 1.00 94.44 81 GLU A N 1
ATOM 669 C CA . GLU A 1 81 ? -13.128 -1.011 21.243 1.00 94.44 81 GLU A CA 1
ATOM 670 C C . GLU A 1 81 ? -13.271 -1.817 19.946 1.00 94.44 81 GLU A C 1
ATOM 672 O O . GLU A 1 81 ? -12.387 -2.618 19.634 1.00 94.44 81 GLU A O 1
ATOM 677 N N . ASP A 1 82 ? -14.306 -1.526 19.148 1.00 90.31 82 ASP A N 1
ATOM 678 C CA . ASP A 1 82 ? -14.525 -2.156 17.838 1.00 90.31 82 ASP A CA 1
ATOM 679 C C . ASP A 1 82 ? -13.337 -1.905 16.899 1.00 90.31 82 ASP A C 1
ATOM 681 O O . ASP A 1 82 ? -12.810 -2.835 16.285 1.00 90.31 82 ASP A O 1
ATOM 685 N N . PHE A 1 83 ? -12.851 -0.659 16.843 1.00 92.75 83 PHE A N 1
ATOM 686 C CA . PHE A 1 83 ? -11.658 -0.314 16.067 1.00 92.75 83 PHE A CA 1
ATOM 687 C C . PHE A 1 83 ? -10.433 -1.118 16.515 1.00 92.75 83 PHE A C 1
ATOM 689 O O . PHE A 1 83 ? -9.714 -1.675 15.682 1.00 92.75 83 PHE A O 1
ATOM 696 N N . LEU A 1 84 ? -10.167 -1.184 17.824 1.00 93.38 84 LEU A N 1
ATOM 697 C CA . LEU A 1 84 ? -9.004 -1.901 18.344 1.00 93.38 84 LEU A CA 1
ATOM 698 C C . LEU A 1 84 ? -9.057 -3.390 18.003 1.00 93.38 84 LEU A C 1
ATOM 700 O O . LEU A 1 84 ? -8.012 -3.977 17.703 1.00 93.38 84 LEU A O 1
ATOM 704 N N . ASP A 1 85 ? -10.235 -4.003 18.043 1.00 93.81 85 ASP A N 1
ATOM 705 C CA . ASP A 1 85 ? -10.402 -5.409 17.695 1.00 93.81 85 ASP A CA 1
ATOM 706 C C . ASP A 1 85 ? -10.211 -5.653 16.195 1.00 93.81 85 ASP A C 1
ATOM 708 O O . ASP A 1 85 ? -9.397 -6.516 15.838 1.00 93.81 85 ASP A O 1
ATOM 712 N N . SER A 1 86 ? -10.815 -4.838 15.323 1.00 90.81 86 SER A N 1
ATOM 713 C CA . SER A 1 86 ? -10.567 -4.880 13.874 1.00 90.81 86 SER A CA 1
ATOM 714 C C . SER A 1 86 ? -9.082 -4.686 13.546 1.00 90.81 86 SER A C 1
ATOM 716 O O . SER A 1 86 ? -8.466 -5.529 12.891 1.00 90.81 86 SER A O 1
ATOM 718 N N . ALA A 1 87 ? -8.445 -3.644 14.088 1.00 90.88 87 ALA A N 1
ATOM 719 C CA . ALA A 1 87 ? -7.035 -3.346 13.837 1.00 90.88 87 ALA A CA 1
ATOM 720 C C . ALA A 1 87 ? -6.104 -4.484 14.295 1.00 90.88 87 ALA A C 1
ATOM 722 O O . ALA A 1 87 ? -5.108 -4.791 13.634 1.00 90.88 87 ALA A O 1
ATOM 723 N N . ARG A 1 88 ? -6.414 -5.156 15.412 1.00 90.62 88 ARG A N 1
ATOM 724 C CA . ARG A 1 88 ? -5.652 -6.328 15.880 1.00 90.62 88 ARG A CA 1
ATOM 725 C C . ARG A 1 88 ? -5.785 -7.514 14.934 1.00 90.62 88 ARG A C 1
ATOM 727 O O . ARG A 1 88 ? -4.791 -8.223 14.757 1.00 90.62 88 ARG A O 1
ATOM 734 N N . VAL A 1 89 ? -6.970 -7.756 14.375 1.00 91.12 89 VAL A N 1
ATOM 735 C CA . VAL A 1 89 ? -7.197 -8.820 13.386 1.00 91.12 89 VAL A CA 1
ATOM 736 C C . VAL A 1 89 ? -6.382 -8.533 12.130 1.00 91.12 89 VAL A C 1
ATOM 738 O O . VAL A 1 89 ? -5.521 -9.348 11.798 1.00 91.12 89 VAL A O 1
ATOM 741 N N . THR A 1 90 ? -6.511 -7.339 11.546 1.00 89.69 90 THR A N 1
ATOM 742 C CA . THR A 1 90 ? -5.738 -6.923 10.364 1.00 89.69 90 THR A CA 1
ATOM 743 C C . THR A 1 90 ? -4.233 -7.066 10.601 1.00 89.69 90 THR A C 1
ATOM 745 O O . THR A 1 90 ? -3.516 -7.708 9.834 1.00 89.69 90 THR A O 1
ATOM 748 N N . VAL A 1 91 ? -3.711 -6.562 11.726 1.00 86.12 91 VAL A N 1
ATOM 749 C CA . VAL A 1 91 ? -2.279 -6.697 12.049 1.00 86.12 91 VAL A CA 1
ATOM 750 C C . VAL A 1 91 ? -1.852 -8.165 12.181 1.00 86.12 91 VAL A C 1
ATOM 752 O O . VAL A 1 91 ? -0.724 -8.504 11.810 1.00 86.12 91 VAL A O 1
ATOM 755 N N . ARG A 1 92 ? -2.707 -9.053 12.705 1.00 85.31 92 ARG A N 1
ATOM 756 C CA . ARG A 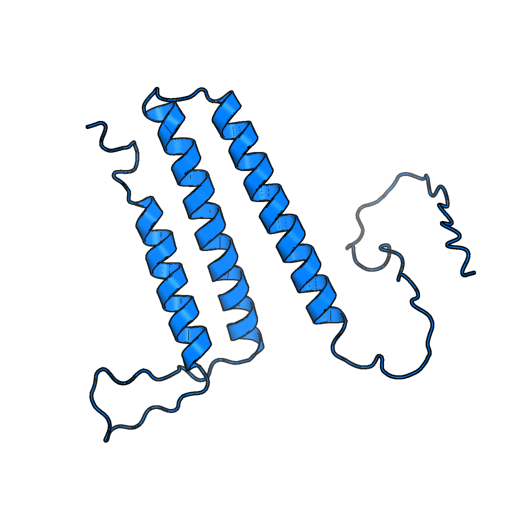1 92 ? -2.408 -10.490 12.823 1.00 85.31 92 ARG A CA 1
ATOM 757 C C . ARG A 1 92 ? -2.414 -11.193 11.472 1.00 85.31 92 ARG A C 1
ATOM 759 O O . ARG A 1 92 ? -1.497 -11.980 11.239 1.00 85.31 92 ARG A O 1
ATOM 766 N N . GLU A 1 93 ? -3.386 -10.911 10.613 1.00 84.38 93 GLU A N 1
ATOM 767 C CA . GLU A 1 93 ? -3.499 -11.489 9.269 1.00 84.38 93 GLU A CA 1
ATOM 768 C C . GLU A 1 93 ? -2.265 -11.148 8.437 1.00 84.38 93 GLU A C 1
ATOM 770 O O . GLU A 1 93 ? -1.519 -12.050 8.049 1.00 84.38 93 GLU A O 1
ATOM 775 N N . TYR A 1 94 ? -1.926 -9.861 8.326 1.00 82.00 94 TYR A N 1
ATOM 776 C CA . TYR A 1 94 ? -0.730 -9.429 7.602 1.00 82.00 94 TYR A CA 1
ATOM 777 C C . TYR A 1 94 ? 0.565 -9.950 8.231 1.00 82.00 94 TYR A C 1
ATOM 779 O O . TYR A 1 94 ? 1.518 -10.277 7.519 1.00 82.00 94 TYR A O 1
ATOM 787 N N . ARG A 1 95 ? 0.640 -10.092 9.562 1.00 74.00 95 ARG A N 1
ATOM 788 C CA . ARG A 1 95 ? 1.803 -10.715 10.217 1.00 74.00 95 ARG A CA 1
ATOM 789 C C . ARG A 1 95 ? 1.911 -12.204 9.882 1.00 74.00 95 ARG A C 1
ATOM 791 O O . ARG A 1 95 ? 3.026 -12.683 9.665 1.00 74.00 95 ARG A O 1
ATOM 798 N N . GLY A 1 96 ? 0.792 -12.925 9.840 1.00 68.62 96 GLY A N 1
ATOM 799 C CA . GLY A 1 96 ? 0.718 -14.335 9.456 1.00 68.62 96 GLY A CA 1
ATOM 800 C C . GLY A 1 96 ? 1.103 -14.551 7.995 1.00 68.62 96 GLY A C 1
ATOM 801 O O . GLY A 1 96 ? 1.950 -15.394 7.696 1.00 68.62 96 GLY A O 1
ATOM 802 N N . GLU A 1 97 ? 0.580 -13.727 7.092 1.00 65.31 97 GLU A N 1
ATOM 803 C CA . GLU A 1 97 ? 0.936 -13.747 5.674 1.00 65.31 97 GLU A CA 1
ATOM 804 C C . GLU A 1 97 ? 2.398 -13.379 5.441 1.00 65.31 97 GLU A C 1
ATOM 806 O O . GLU A 1 97 ? 3.109 -14.100 4.741 1.00 65.31 97 GLU A O 1
ATOM 811 N N . THR A 1 98 ? 2.898 -12.330 6.099 1.00 60.78 98 THR A N 1
ATOM 812 C CA . THR A 1 98 ? 4.316 -11.945 6.051 1.00 60.78 98 THR A CA 1
ATOM 813 C C . THR A 1 98 ? 5.210 -13.086 6.538 1.00 60.78 98 THR A C 1
ATOM 815 O O . THR A 1 98 ? 6.257 -13.358 5.947 1.00 60.78 98 THR A O 1
ATOM 818 N N . MET A 1 99 ? 4.812 -13.794 7.598 1.00 56.00 99 MET A N 1
ATOM 819 C CA . MET A 1 99 ? 5.542 -14.947 8.128 1.00 56.00 99 MET A CA 1
ATOM 820 C C . MET A 1 99 ? 5.546 -16.118 7.136 1.00 56.00 99 MET A C 1
ATOM 822 O O . MET A 1 99 ? 6.605 -16.688 6.877 1.00 56.00 99 MET A O 1
ATOM 826 N N . LEU A 1 100 ? 4.404 -16.444 6.524 1.00 57.84 100 LEU A N 1
ATOM 827 C CA . LEU A 1 100 ? 4.296 -17.493 5.505 1.00 57.84 100 LEU A CA 1
ATOM 828 C C . LEU A 1 100 ? 5.077 -17.144 4.230 1.00 57.84 100 LEU A C 1
ATOM 830 O O . LEU A 1 100 ? 5.797 -17.998 3.709 1.00 57.84 100 LEU A O 1
ATOM 834 N N . LYS A 1 101 ? 5.005 -15.894 3.751 1.00 61.38 101 LYS A N 1
ATOM 835 C CA . LYS A 1 101 ? 5.807 -15.390 2.623 1.00 61.38 101 LYS A CA 1
ATOM 836 C C . LYS A 1 101 ? 7.305 -15.492 2.948 1.00 61.38 101 LYS A C 1
ATOM 838 O O . LYS A 1 101 ? 8.061 -16.034 2.144 1.00 61.38 101 LYS A O 1
ATOM 843 N N . ARG A 1 102 ? 7.745 -15.083 4.148 1.00 55.38 102 ARG A N 1
ATOM 844 C CA . ARG A 1 102 ? 9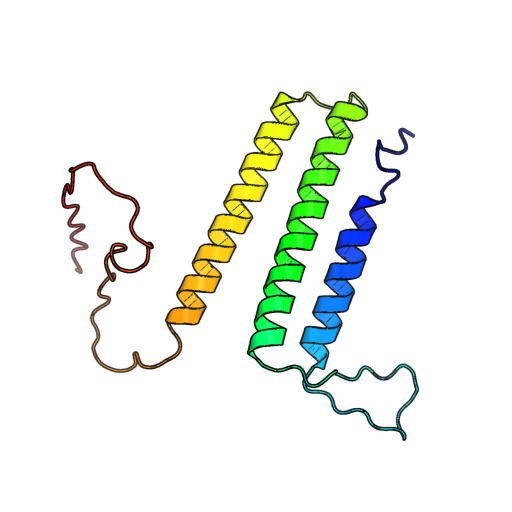.148 -15.217 4.604 1.00 55.38 102 ARG A CA 1
ATOM 845 C C . ARG A 1 102 ? 9.615 -16.674 4.674 1.00 55.38 102 ARG A C 1
ATOM 847 O O . ARG A 1 102 ? 10.715 -16.969 4.210 1.00 55.38 102 ARG A O 1
ATOM 854 N N . LEU A 1 103 ? 8.782 -17.585 5.179 1.00 53.41 103 LEU A N 1
ATOM 855 C CA . LEU A 1 103 ? 9.081 -19.023 5.210 1.00 53.41 103 LEU A CA 1
ATOM 856 C C . LEU A 1 103 ? 9.202 -19.617 3.797 1.00 53.41 103 LEU A C 1
ATOM 858 O O . LEU A 1 103 ? 10.106 -20.411 3.547 1.00 53.41 103 LEU A O 1
ATOM 862 N N . ARG A 1 104 ? 8.357 -19.198 2.843 1.00 52.97 104 ARG A N 1
ATOM 863 C CA . ARG A 1 104 ? 8.482 -19.615 1.433 1.00 52.97 104 ARG A CA 1
ATOM 864 C C . ARG A 1 104 ? 9.753 -19.077 0.773 1.00 52.97 104 ARG A C 1
ATOM 866 O O . ARG A 1 104 ? 10.398 -19.817 0.039 1.00 52.97 104 ARG A O 1
ATOM 873 N N . ILE A 1 105 ? 10.150 -17.837 1.069 1.00 50.97 105 ILE A N 1
ATOM 874 C CA . ILE A 1 105 ? 11.379 -17.220 0.534 1.00 50.97 105 ILE A CA 1
ATOM 875 C C . ILE A 1 105 ? 12.640 -17.957 1.017 1.00 50.97 105 ILE A C 1
ATOM 877 O O . ILE A 1 105 ? 13.619 -18.035 0.281 1.00 50.97 105 ILE A O 1
ATOM 881 N N . HIS A 1 106 ? 12.640 -18.523 2.228 1.00 45.75 106 HIS A N 1
ATOM 882 C CA . HIS A 1 106 ? 13.765 -19.325 2.733 1.00 45.75 106 HIS A CA 1
ATOM 883 C C . HIS A 1 106 ? 13.770 -20.783 2.239 1.00 45.75 106 HIS A C 1
ATOM 885 O O . HIS A 1 106 ? 14.818 -21.420 2.272 1.00 45.75 106 HIS A O 1
ATOM 891 N N . ASN A 1 107 ? 12.656 -21.293 1.704 1.00 42.62 107 ASN A N 1
ATOM 892 C CA . ASN A 1 107 ? 12.560 -22.655 1.160 1.00 42.62 107 ASN A CA 1
ATOM 893 C C . ASN A 1 107 ? 12.937 -22.780 -0.331 1.00 42.62 107 ASN A C 1
ATOM 895 O O . ASN A 1 107 ? 12.786 -23.854 -0.909 1.00 42.62 107 ASN A O 1
ATOM 899 N N . PHE A 1 108 ? 13.467 -21.727 -0.964 1.00 40.06 108 PHE A N 1
ATOM 900 C CA . PHE A 1 108 ? 13.899 -21.754 -2.368 1.00 40.06 108 PHE A CA 1
ATOM 901 C C . PHE A 1 108 ? 15.401 -21.466 -2.525 1.00 40.06 108 PHE A C 1
ATOM 903 O O . PHE A 1 108 ? 15.815 -20.484 -3.132 1.00 40.06 108 PHE A O 1
ATOM 910 N N . LYS A 1 109 ? 16.231 -22.352 -1.960 1.00 39.62 109 LYS A N 1
ATOM 911 C CA . LYS A 1 109 ? 17.586 -22.687 -2.444 1.00 39.62 109 LYS A CA 1
ATOM 912 C C . LYS A 1 109 ? 18.077 -23.949 -1.715 1.00 39.62 109 LYS A C 1
ATOM 914 O O . LYS A 1 109 ? 18.640 -23.863 -0.633 1.00 39.62 109 LYS A O 1
ATOM 919 N N . GLY A 1 110 ? 17.856 -25.123 -2.318 1.00 39.38 110 GLY A N 1
ATOM 920 C CA . GLY A 1 110 ? 18.654 -26.322 -2.009 1.00 39.38 110 GLY A CA 1
ATOM 921 C C . GLY A 1 110 ? 18.004 -27.476 -1.238 1.00 39.38 110 GLY A C 1
ATOM 922 O O . GLY A 1 110 ? 18.732 -28.197 -0.570 1.00 39.38 110 GLY A O 1
ATOM 923 N N . TRP A 1 111 ? 16.688 -27.696 -1.320 1.00 40.28 111 TRP A N 1
ATOM 924 C CA . TRP A 1 111 ? 16.038 -28.858 -0.680 1.00 40.28 111 TRP A CA 1
ATOM 925 C C . TRP A 1 111 ? 15.222 -29.695 -1.680 1.00 40.28 111 TRP A C 1
ATOM 927 O O . TRP A 1 111 ? 14.021 -29.910 -1.541 1.00 40.28 111 TRP A O 1
ATOM 937 N N . ARG A 1 112 ? 15.887 -30.172 -2.734 1.00 39.09 112 ARG A N 1
ATOM 938 C CA . ARG A 1 112 ? 15.554 -31.479 -3.311 1.00 39.09 112 ARG A CA 1
ATOM 939 C C . ARG A 1 112 ? 16.667 -32.402 -2.846 1.00 39.09 112 ARG A C 1
ATOM 941 O O . ARG A 1 112 ? 17.814 -32.106 -3.140 1.00 39.09 112 ARG A O 1
ATOM 948 N N . ASP A 1 113 ? 16.292 -33.401 -2.055 1.00 42.62 113 ASP A N 1
ATOM 949 C CA . ASP A 1 113 ? 17.049 -34.603 -1.678 1.00 42.62 113 ASP A CA 1
ATOM 950 C C . ASP A 1 113 ? 17.063 -34.808 -0.164 1.00 42.62 113 ASP A C 1
ATOM 952 O O . ASP A 1 113 ? 17.898 -34.291 0.570 1.00 42.62 113 ASP A O 1
ATOM 956 N N . THR A 1 114 ? 16.069 -35.591 0.261 1.00 38.62 114 THR A N 1
ATOM 957 C CA . THR A 1 114 ? 15.934 -36.425 1.470 1.00 38.62 114 THR A CA 1
ATOM 958 C C . THR A 1 114 ? 14.545 -36.218 2.071 1.00 38.62 114 THR A C 1
ATOM 960 O O . THR A 1 114 ? 14.230 -35.187 2.655 1.00 38.62 114 THR A O 1
ATOM 963 N N . GLY A 1 115 ? 13.665 -37.199 1.847 1.00 36.62 115 GLY A N 1
ATOM 964 C CA . GLY A 1 115 ? 12.264 -37.208 2.273 1.00 36.62 115 GLY A CA 1
ATOM 965 C C . GLY A 1 115 ? 12.092 -37.244 3.791 1.00 36.62 115 GLY A C 1
ATOM 966 O O . GLY A 1 115 ? 11.663 -38.242 4.361 1.00 36.62 115 GLY A O 1
ATOM 967 N N . THR A 1 116 ? 12.432 -36.156 4.474 1.00 34.47 116 THR A N 1
ATOM 968 C CA . THR A 1 116 ? 12.178 -35.965 5.900 1.00 34.47 116 THR A CA 1
ATOM 969 C C . THR A 1 116 ? 11.996 -34.475 6.157 1.00 34.47 116 THR A C 1
ATOM 971 O O . THR A 1 116 ? 12.958 -33.712 6.172 1.00 34.47 116 THR A O 1
ATOM 974 N N . ILE A 1 117 ? 10.752 -34.046 6.379 1.00 38.12 117 ILE A N 1
ATOM 975 C CA . ILE A 1 117 ? 10.454 -32.684 6.832 1.00 38.12 117 ILE A CA 1
ATOM 976 C C . ILE A 1 117 ? 11.012 -32.550 8.253 1.00 38.12 117 ILE A C 1
ATOM 978 O O . ILE A 1 117 ? 10.383 -32.957 9.228 1.00 38.12 117 ILE A O 1
ATOM 982 N N . ARG A 1 118 ? 12.221 -32.001 8.386 1.00 36.91 118 ARG A N 1
ATOM 983 C CA . ARG A 1 118 ? 12.725 -31.520 9.672 1.00 36.91 118 ARG A CA 1
ATOM 984 C C . ARG A 1 118 ? 12.230 -30.093 9.857 1.00 36.91 118 ARG A C 1
ATOM 986 O O . ARG A 1 118 ? 12.709 -29.179 9.196 1.00 36.91 118 ARG A O 1
ATOM 993 N N . MET A 1 119 ? 11.278 -29.903 10.769 1.00 34.59 119 MET A N 1
ATOM 994 C CA . MET A 1 119 ? 10.985 -28.578 11.313 1.00 34.59 119 MET A CA 1
ATOM 995 C C . MET A 1 119 ? 12.262 -28.026 11.952 1.00 34.59 119 MET A C 1
ATOM 997 O O . MET A 1 119 ? 12.689 -28.500 13.005 1.00 34.59 119 MET A O 1
ATOM 1001 N N . VAL A 1 120 ? 12.886 -27.041 11.308 1.00 38.41 120 VAL A N 1
ATOM 1002 C CA . VAL A 1 120 ? 14.012 -26.316 11.896 1.00 38.41 120 VAL A CA 1
ATOM 1003 C C . VAL A 1 120 ? 13.471 -25.482 13.055 1.00 38.41 120 VAL A C 1
ATOM 1005 O O . VAL A 1 120 ? 12.554 -24.674 12.905 1.00 38.41 120 VAL A O 1
ATOM 1008 N N . HIS A 1 121 ? 14.002 -25.760 14.241 1.00 38.25 121 HIS A N 1
ATOM 1009 C CA . HIS A 1 121 ? 13.601 -25.155 15.500 1.00 38.25 121 HIS A CA 1
ATOM 1010 C C . HIS A 1 121 ? 14.021 -23.674 15.530 1.00 38.25 121 HIS A C 1
ATOM 1012 O O . HIS A 1 121 ? 15.166 -23.331 15.251 1.00 38.25 121 HIS A O 1
ATOM 1018 N N . TRP A 1 122 ? 13.083 -22.804 15.902 1.00 39.16 122 TRP A N 1
ATOM 1019 C CA . TRP A 1 122 ? 13.083 -21.332 15.828 1.00 39.16 122 TRP A CA 1
ATOM 1020 C C . TRP A 1 122 ? 14.166 -20.558 16.630 1.00 39.16 122 TRP A C 1
ATOM 1022 O O . TRP A 1 122 ? 14.002 -19.366 16.880 1.00 39.16 122 TRP A O 1
ATOM 1032 N N . GLN A 1 123 ? 15.265 -21.180 17.073 1.00 36.22 123 GLN A N 1
ATOM 1033 C CA . GLN A 1 123 ? 16.213 -20.554 18.017 1.00 36.22 123 GLN A CA 1
ATOM 1034 C C . GLN A 1 123 ? 17.410 -19.816 17.394 1.00 36.22 123 GLN A C 1
ATOM 1036 O O . GLN A 1 123 ? 18.087 -19.087 18.113 1.00 36.22 123 GLN A O 1
ATOM 1041 N N . GLU A 1 124 ? 17.656 -19.918 16.087 1.00 37.34 124 GLU A N 1
ATOM 1042 C CA . GLU A 1 124 ? 18.856 -19.314 15.473 1.00 37.34 124 GLU A CA 1
ATOM 1043 C C . GLU A 1 124 ? 18.648 -17.897 14.898 1.00 37.34 124 GLU A C 1
ATOM 1045 O O . GLU A 1 124 ? 19.604 -17.278 14.443 1.00 37.34 124 GLU A O 1
ATOM 1050 N N . PHE A 1 125 ? 17.429 -17.341 14.953 1.00 39.84 125 PHE A N 1
ATOM 1051 C CA . PHE A 1 125 ? 17.062 -16.119 14.211 1.00 39.84 125 PHE A CA 1
ATOM 1052 C C . PHE A 1 125 ? 16.639 -14.911 15.068 1.00 39.84 125 PHE A C 1
ATOM 1054 O O . PHE A 1 125 ? 15.867 -14.064 14.619 1.00 39.84 125 PHE A O 1
ATOM 1061 N N . LEU A 1 126 ? 17.146 -14.791 16.299 1.00 34.31 126 LEU A N 1
ATOM 1062 C CA . LEU A 1 126 ? 16.994 -13.567 17.098 1.00 34.31 126 LEU A CA 1
ATOM 1063 C C . LEU A 1 126 ? 18.364 -12.998 17.500 1.00 34.31 126 LEU A C 1
ATOM 1065 O O . LEU A 1 126 ? 19.175 -13.729 18.077 1.00 34.31 126 LEU A O 1
ATOM 1069 N N . PRO A 1 127 ? 18.636 -11.694 17.285 1.00 36.31 127 PRO A N 1
ATOM 1070 C CA . PRO A 1 127 ? 19.754 -11.047 17.946 1.00 36.31 127 PRO A CA 1
ATOM 1071 C C . PRO A 1 127 ? 19.481 -11.030 19.456 1.00 36.31 127 PRO A C 1
ATOM 1073 O O . PRO A 1 127 ? 18.401 -10.666 19.917 1.00 36.31 127 PRO A O 1
ATOM 1076 N N . ARG A 1 128 ? 20.483 -11.489 20.212 1.00 42.50 128 ARG A N 1
ATOM 1077 C CA . ARG A 1 128 ? 20.530 -11.638 21.674 1.00 42.50 128 ARG A CA 1
ATOM 1078 C C . ARG A 1 128 ? 19.712 -10.582 22.441 1.00 42.50 128 ARG A C 1
ATOM 1080 O O . ARG A 1 128 ? 20.219 -9.501 22.720 1.00 42.50 128 ARG A O 1
ATOM 1087 N N . PHE A 1 129 ? 18.542 -10.970 22.946 1.00 34.22 129 PHE A N 1
ATOM 1088 C CA . PHE A 1 129 ? 17.994 -10.423 24.190 1.00 34.22 129 PHE A CA 1
ATOM 1089 C C . PHE A 1 129 ? 17.856 -11.552 25.217 1.00 34.22 129 PHE A C 1
ATOM 1091 O O . PHE A 1 129 ? 17.355 -12.637 24.938 1.00 34.22 129 PHE A O 1
ATOM 1098 N N . ARG A 1 130 ? 18.455 -11.321 26.386 1.00 42.19 130 ARG A N 1
ATOM 1099 C CA . ARG A 1 130 ? 18.769 -12.311 27.423 1.00 42.19 130 ARG A CA 1
ATOM 1100 C C . ARG A 1 130 ? 17.580 -12.652 28.334 1.00 42.19 130 ARG A C 1
ATOM 1102 O O . ARG A 1 130 ? 16.866 -11.753 28.756 1.00 42.19 130 ARG A O 1
ATOM 1109 N N . ARG A 1 131 ? 17.660 -13.896 28.839 1.00 38.75 131 ARG A N 1
ATOM 1110 C CA . ARG A 1 131 ? 17.221 -14.455 30.143 1.00 38.75 131 ARG A CA 1
ATOM 1111 C C . ARG A 1 131 ? 15.772 -14.950 30.268 1.00 38.75 131 ARG A C 1
ATOM 1113 O O . ARG A 1 131 ? 14.841 -14.165 30.330 1.00 38.75 131 ARG A O 1
ATOM 1120 N N . GLY A 1 132 ? 15.651 -16.263 30.495 1.00 31.11 132 GLY A N 1
ATOM 1121 C CA . GLY A 1 132 ? 14.495 -16.887 31.146 1.00 31.11 132 GLY A CA 1
ATOM 1122 C C . GLY A 1 132 ? 14.204 -18.294 30.630 1.00 31.11 132 GLY A C 1
ATOM 1123 O O . GLY A 1 132 ? 13.558 -18.449 29.605 1.00 31.11 132 GLY A O 1
ATOM 1124 N N . ASN A 1 133 ? 14.701 -19.313 31.330 1.00 40.22 133 ASN A N 1
ATOM 1125 C CA . ASN A 1 133 ? 14.465 -20.736 31.071 1.00 40.22 133 ASN A CA 1
ATOM 1126 C C . ASN A 1 133 ? 12.975 -21.101 30.970 1.00 40.22 133 ASN A C 1
ATOM 1128 O O . ASN A 1 133 ? 12.244 -20.799 31.905 1.00 40.22 133 ASN A O 1
ATOM 1132 N N . LEU A 1 134 ? 12.587 -21.859 29.933 1.00 34.91 134 LEU A N 1
ATOM 1133 C CA . LEU A 1 134 ? 11.662 -23.011 30.004 1.00 34.91 134 LEU A CA 1
ATOM 1134 C C . LEU A 1 134 ? 11.460 -23.621 28.601 1.00 34.91 134 LEU A C 1
ATOM 1136 O O . LEU A 1 134 ? 10.492 -23.340 27.902 1.00 34.91 134 LEU A O 1
ATOM 1140 N N . LEU A 1 135 ? 12.387 -24.486 28.181 1.00 34.53 135 LEU A N 1
ATOM 1141 C CA . LEU A 1 135 ? 12.167 -25.401 27.057 1.00 34.53 135 LEU A CA 1
ATOM 1142 C C . LEU A 1 135 ? 11.367 -26.606 27.573 1.00 34.53 135 LEU A C 1
ATOM 1144 O O . LEU A 1 135 ? 11.929 -27.502 28.197 1.00 34.53 135 LEU A O 1
ATOM 1148 N N . LYS A 1 136 ? 10.055 -26.635 27.321 1.00 40.75 136 LYS A N 1
ATOM 1149 C CA . LYS A 1 136 ? 9.281 -27.883 27.338 1.00 40.75 136 LYS A CA 1
ATOM 1150 C C . LYS A 1 136 ? 9.219 -28.412 25.908 1.00 40.75 136 LYS A C 1
ATOM 1152 O O . LYS A 1 136 ? 8.709 -27.740 25.018 1.00 40.75 136 LYS A O 1
ATOM 1157 N N . HIS A 1 137 ? 9.781 -29.598 25.696 1.00 35.41 137 HIS A N 1
ATOM 1158 C CA . HIS A 1 137 ? 9.681 -30.335 24.443 1.00 35.41 137 HIS A CA 1
ATOM 1159 C C . HIS A 1 137 ? 8.215 -30.664 24.131 1.00 35.41 137 HIS A C 1
ATOM 1161 O O . HIS A 1 137 ? 7.525 -31.244 24.965 1.00 35.41 137 HIS A O 1
ATOM 1167 N N . PHE A 1 138 ? 7.763 -30.339 22.920 1.00 29.77 138 PHE A N 1
ATOM 1168 C CA . PHE A 1 138 ? 6.555 -30.915 22.333 1.00 29.77 138 PHE A CA 1
ATOM 1169 C C . PHE A 1 138 ? 6.979 -31.772 21.144 1.00 29.77 138 PHE A C 1
ATOM 1171 O O . PHE A 1 138 ? 7.426 -31.262 20.119 1.00 29.77 138 PHE A O 1
ATOM 1178 N N . THR A 1 139 ? 6.881 -33.090 21.298 1.00 33.34 139 THR A N 1
ATOM 1179 C CA . THR A 1 139 ? 7.074 -34.051 20.210 1.00 33.34 139 THR A CA 1
ATOM 1180 C C . THR A 1 139 ? 5.689 -34.461 19.720 1.00 33.34 139 THR A C 1
ATOM 1182 O O . THR A 1 139 ? 4.993 -35.208 20.404 1.00 33.34 139 THR A O 1
ATOM 1185 N N . LEU A 1 140 ? 5.263 -33.963 18.557 1.00 29.27 140 LEU A N 1
ATOM 1186 C CA . LEU A 1 140 ? 4.054 -34.458 17.898 1.00 29.27 140 LEU A CA 1
ATOM 1187 C C . LEU A 1 140 ? 4.444 -35.695 17.072 1.00 29.27 140 LEU A C 1
ATOM 1189 O O . LEU A 1 140 ? 5.130 -35.575 16.059 1.00 29.27 140 LEU A O 1
ATOM 1193 N N . LYS A 1 141 ? 4.054 -36.895 17.517 1.00 31.34 141 LYS A N 1
ATOM 1194 C CA . LYS A 1 141 ? 4.128 -38.107 16.688 1.00 31.34 141 LYS A CA 1
ATOM 1195 C C . LYS A 1 141 ? 2.900 -38.135 15.779 1.00 31.34 141 LYS A C 1
ATOM 1197 O O . LYS A 1 141 ? 1.815 -38.467 16.242 1.00 31.34 141 LYS A O 1
ATOM 1202 N N . LEU A 1 142 ? 3.070 -37.814 14.500 1.00 32.97 142 LEU A N 1
ATOM 1203 C CA . LEU A 1 142 ? 2.107 -38.218 13.477 1.00 32.97 142 LEU A CA 1
ATOM 1204 C C . LEU A 1 142 ? 2.446 -39.658 13.081 1.00 32.97 142 LEU A C 1
ATOM 1206 O O . LEU A 1 142 ? 3.474 -39.913 12.457 1.00 32.97 142 LEU A O 1
ATOM 1210 N N . GLY A 1 143 ? 1.623 -40.600 13.542 1.00 31.38 143 GLY A N 1
ATOM 1211 C CA . GLY A 1 143 ? 1.656 -41.981 13.076 1.00 31.38 143 GLY A CA 1
ATOM 1212 C C . GLY A 1 143 ? 1.140 -42.036 11.644 1.00 31.38 143 GLY A C 1
ATOM 1213 O O . GLY A 1 143 ? 0.037 -41.570 11.370 1.00 31.38 143 GLY A O 1
ATOM 1214 N N . VAL A 1 144 ? 1.956 -42.573 10.745 1.00 35.97 144 VAL A N 1
ATOM 1215 C CA . VAL A 1 144 ? 1.545 -42.943 9.390 1.00 35.97 144 VAL A CA 1
ATOM 1216 C C . VAL A 1 144 ? 1.027 -44.378 9.477 1.00 35.97 144 VAL A C 1
ATOM 1218 O O . VAL A 1 144 ? 1.744 -45.243 9.983 1.00 35.97 144 VAL A O 1
ATOM 1221 N N . ALA A 1 145 ? -0.223 -44.590 9.065 1.00 36.00 145 ALA A N 1
ATOM 1222 C CA . ALA A 1 145 ? -0.766 -45.908 8.744 1.00 36.00 145 ALA A CA 1
ATOM 1223 C C . ALA A 1 145 ? -0.485 -46.220 7.271 1.00 36.00 145 ALA A C 1
ATOM 1225 O O . ALA A 1 145 ? -0.515 -45.257 6.469 1.00 36.00 145 ALA A O 1
#

Radius of gyration: 22.28 Å; chains: 1; bounding box: 44×58×62 Å

Secondary structure (DSSP, 8-state):
---TTTTTTTHHHHHHHHHHHHHHHHTT----TTS-TTS-------HHHHHHHHHHHHHHHHHHHHHHHHHHHHHTSS-HHHHHHHHHHHHHHHHHHHHHHHHHHHTSSS--S-S------TTSSS-------------------